Protein AF-A0A349L519-F1 (afdb_monomer)

pLDDT: mean 91.47, std 10.0, range [51.31, 98.38]

Structure (mmCIF, N/CA/C/O backbone):
data_AF-A0A349L519-F1
#
_entry.id   AF-A0A349L519-F1
#
loop_
_atom_site.group_PDB
_atom_site.id
_atom_site.type_symbol
_atom_site.label_atom_id
_atom_site.label_alt_id
_atom_site.label_comp_id
_atom_site.label_asym_id
_atom_site.label_entity_id
_atom_site.label_seq_id
_atom_site.pdbx_PDB_ins_code
_atom_site.Cartn_x
_atom_site.Cartn_y
_atom_site.Cartn_z
_atom_site.occupancy
_atom_site.B_iso_or_equiv
_atom_site.auth_seq_id
_atom_site.auth_comp_id
_atom_site.auth_asym_id
_atom_site.auth_atom_id
_atom_site.pdbx_PDB_model_num
ATOM 1 N N . MET A 1 1 ? -9.837 8.409 23.034 1.00 79.19 1 MET A N 1
ATOM 2 C CA . MET A 1 1 ? -9.174 7.429 22.152 1.00 79.19 1 MET A CA 1
ATOM 3 C C . MET A 1 1 ? -7.817 7.116 22.757 1.00 79.19 1 MET A C 1
ATOM 5 O O . MET A 1 1 ? -7.051 8.052 22.950 1.00 79.19 1 MET A O 1
ATOM 9 N N . SER A 1 2 ? -7.535 5.865 23.116 1.00 93.06 2 SER A N 1
ATOM 10 C CA . SER A 1 2 ? -6.191 5.480 23.573 1.00 93.06 2 SER A CA 1
ATOM 11 C C . SER A 1 2 ? -5.302 5.221 22.360 1.00 93.06 2 SER A C 1
ATOM 13 O O . SER A 1 2 ? -5.766 4.621 21.391 1.00 93.06 2 SER A O 1
ATOM 15 N N . VAL A 1 3 ? -4.051 5.679 22.408 1.00 96.00 3 VAL A N 1
ATOM 16 C CA . VAL A 1 3 ? -3.074 5.522 21.320 1.00 96.00 3 VAL A CA 1
ATOM 17 C C . VAL A 1 3 ? -1.971 4.565 21.760 1.00 96.00 3 VAL A C 1
ATOM 19 O O . VAL A 1 3 ? -1.472 4.668 22.879 1.00 96.00 3 VAL A O 1
ATOM 22 N N . VAL A 1 4 ? -1.593 3.642 20.878 1.00 96.75 4 VAL A N 1
ATOM 23 C CA . VAL A 1 4 ? -0.503 2.682 21.073 1.00 96.75 4 VAL A CA 1
ATOM 24 C C . VAL A 1 4 ? 0.650 3.036 20.142 1.00 96.75 4 VAL A C 1
ATOM 26 O O . VAL A 1 4 ? 0.439 3.290 18.958 1.00 96.75 4 VAL A O 1
ATOM 29 N N . ILE A 1 5 ? 1.873 3.024 20.672 1.00 97.06 5 ILE A N 1
ATOM 30 C CA . ILE A 1 5 ? 3.099 3.158 19.882 1.00 97.06 5 ILE A CA 1
ATOM 31 C C . ILE A 1 5 ? 3.694 1.764 19.694 1.00 97.06 5 ILE A C 1
ATOM 33 O O . ILE A 1 5 ? 3.997 1.084 20.674 1.00 97.06 5 ILE A O 1
ATOM 37 N N . ILE A 1 6 ? 3.873 1.348 18.441 1.00 96.31 6 ILE A N 1
ATOM 38 C CA . ILE A 1 6 ? 4.515 0.081 18.082 1.00 96.31 6 ILE A CA 1
ATOM 39 C C . ILE A 1 6 ? 5.843 0.382 17.405 1.00 96.31 6 ILE A C 1
ATOM 41 O O . ILE A 1 6 ? 5.880 1.011 16.345 1.00 96.31 6 ILE A O 1
ATOM 45 N N . THR A 1 7 ? 6.929 -0.113 17.994 1.00 94.69 7 THR A N 1
ATOM 46 C CA . THR A 1 7 ? 8.256 -0.039 17.393 1.00 94.69 7 THR A CA 1
ATOM 47 C C . THR A 1 7 ? 8.510 -1.263 16.514 1.00 94.69 7 THR A C 1
ATOM 49 O O . THR A 1 7 ? 8.430 -2.399 16.974 1.00 94.69 7 THR A O 1
ATOM 52 N N . GLY A 1 8 ? 8.768 -1.051 15.220 1.00 92.81 8 GLY A N 1
ATOM 53 C CA . GLY A 1 8 ? 8.978 -2.147 14.262 1.00 92.81 8 GLY A CA 1
ATOM 54 C C . GLY A 1 8 ? 7.684 -2.813 13.777 1.00 92.81 8 GLY A C 1
ATOM 55 O O . GLY A 1 8 ? 7.589 -4.037 13.718 1.00 92.81 8 GLY A O 1
ATOM 56 N N . GLY A 1 9 ? 6.673 -2.023 13.416 1.00 94.31 9 GLY A N 1
ATOM 57 C CA . GLY A 1 9 ? 5.353 -2.537 13.035 1.00 94.31 9 GLY A CA 1
ATOM 58 C C . GLY A 1 9 ? 5.231 -3.100 11.617 1.00 94.31 9 GLY A C 1
ATOM 59 O O . GLY A 1 9 ? 4.170 -3.605 11.276 1.00 94.31 9 GLY A O 1
ATOM 60 N N . GLY A 1 10 ? 6.282 -3.052 10.793 1.00 93.56 10 GLY A N 1
ATOM 61 C CA . GLY A 1 10 ? 6.202 -3.478 9.389 1.00 93.56 10 GLY A CA 1
ATOM 62 C C . GLY A 1 10 ? 6.023 -4.984 9.164 1.00 93.56 10 GLY A C 1
ATOM 63 O O . GLY A 1 10 ? 5.615 -5.387 8.082 1.00 93.56 10 GLY A O 1
ATOM 64 N N . ARG A 1 11 ? 6.311 -5.845 10.152 1.00 93.31 11 ARG A N 1
ATOM 65 C CA . ARG A 1 11 ? 6.152 -7.308 10.018 1.00 93.31 11 ARG A CA 1
ATOM 66 C C . ARG A 1 11 ? 6.062 -8.032 11.359 1.00 93.31 11 ARG A C 1
ATOM 68 O O . ARG A 1 11 ? 6.245 -7.441 12.422 1.00 93.31 11 ARG A O 1
ATOM 75 N N . GLY A 1 12 ? 5.792 -9.337 11.298 1.00 94.69 12 GLY A N 1
ATOM 76 C CA . GLY A 1 12 ? 5.848 -10.244 12.445 1.00 94.69 12 GLY A CA 1
ATOM 77 C C . GLY A 1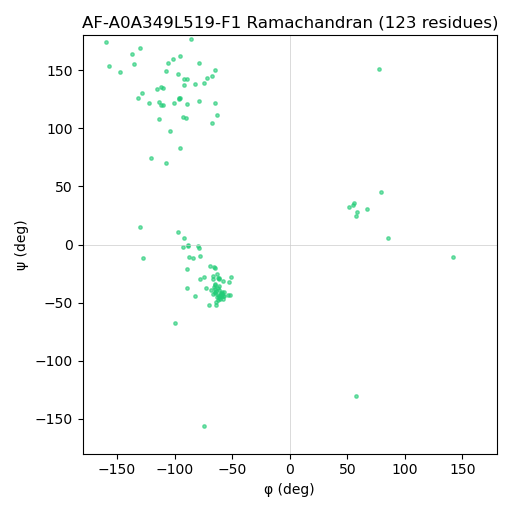 12 ? 4.931 -9.819 13.594 1.00 94.69 12 GLY A C 1
ATOM 78 O O . GLY A 1 12 ? 3.747 -9.537 13.391 1.00 94.69 12 GLY A O 1
ATOM 79 N N . ILE A 1 13 ? 5.488 -9.774 14.807 1.00 95.88 13 ILE A N 1
ATOM 80 C CA . ILE A 1 13 ? 4.745 -9.440 16.031 1.00 95.88 13 ILE A CA 1
ATOM 81 C C . ILE A 1 13 ? 4.231 -7.999 15.984 1.00 95.88 13 ILE A C 1
ATOM 83 O O . ILE A 1 13 ? 3.082 -7.764 16.347 1.00 95.88 13 ILE A O 1
ATOM 87 N N . GLY A 1 14 ? 5.035 -7.046 15.500 1.00 95.88 14 GLY A N 1
ATOM 88 C CA . GLY A 1 14 ? 4.633 -5.641 15.397 1.00 95.88 14 GLY A CA 1
ATOM 89 C C . GLY A 1 14 ? 3.419 -5.456 14.484 1.00 95.88 14 GLY A C 1
ATOM 90 O O . GLY A 1 14 ? 2.430 -4.848 14.891 1.00 95.88 14 GLY A O 1
ATOM 91 N N . ALA A 1 15 ? 3.444 -6.079 13.303 1.00 96.31 15 ALA A N 1
ATOM 92 C CA . ALA A 1 15 ? 2.312 -6.068 12.375 1.00 96.31 15 ALA A CA 1
ATOM 93 C C . ALA A 1 15 ? 1.065 -6.745 12.962 1.00 96.31 15 ALA A C 1
ATOM 95 O O . ALA A 1 15 ? -0.037 -6.202 12.901 1.00 96.31 15 ALA A O 1
ATOM 96 N N . SER A 1 16 ? 1.235 -7.912 13.588 1.00 97.06 16 SER A N 1
ATOM 97 C CA . SER A 1 16 ? 0.126 -8.632 14.233 1.00 97.06 16 SER A CA 1
ATOM 98 C C . SER A 1 16 ? -0.499 -7.811 15.366 1.00 97.06 16 SER A C 1
ATOM 100 O O . SER A 1 16 ? -1.719 -7.766 15.510 1.00 97.06 16 SER A O 1
ATOM 102 N N . THR A 1 17 ? 0.338 -7.109 16.132 1.00 97.12 17 THR A N 1
ATOM 103 C CA . THR A 1 17 ? -0.090 -6.232 17.226 1.00 97.12 17 THR A CA 1
ATOM 104 C C . THR A 1 17 ? -0.857 -5.029 16.686 1.00 97.12 17 THR A C 1
ATOM 106 O O . THR A 1 17 ? -1.918 -4.711 17.215 1.00 97.12 17 THR A O 1
ATOM 109 N N . ALA A 1 18 ? -0.396 -4.413 15.592 1.00 97.25 18 ALA A N 1
ATOM 110 C CA . ALA A 1 18 ? -1.114 -3.330 14.920 1.00 97.25 18 ALA A CA 1
ATOM 111 C C . ALA A 1 18 ? -2.525 -3.767 14.490 1.00 97.25 18 ALA A C 1
ATOM 113 O O . ALA A 1 18 ? -3.501 -3.063 14.749 1.00 97.25 18 ALA A O 1
ATOM 114 N N . MET A 1 19 ? -2.665 -4.964 13.912 1.00 97.25 19 MET A N 1
ATOM 115 C CA . MET A 1 19 ? -3.974 -5.485 13.500 1.00 97.25 19 MET A CA 1
ATOM 116 C C . MET A 1 19 ? -4.910 -5.759 14.681 1.00 97.25 19 MET A C 1
ATOM 118 O O . MET A 1 19 ? -6.115 -5.512 14.585 1.00 97.25 19 MET A O 1
ATOM 122 N N . GLU A 1 20 ? -4.369 -6.230 15.803 1.00 96.75 20 GLU A N 1
ATOM 123 C CA . GLU A 1 20 ? -5.139 -6.413 17.032 1.00 96.75 20 GLU A CA 1
ATOM 124 C C . GLU A 1 20 ? -5.558 -5.067 17.646 1.00 96.75 20 GLU A C 1
ATOM 126 O O . GLU A 1 20 ? -6.698 -4.930 18.091 1.00 96.75 20 GLU A O 1
ATOM 131 N N . CYS A 1 21 ? -4.693 -4.047 17.612 1.00 96.25 21 CYS A N 1
ATOM 132 C CA . CYS A 1 21 ? -5.046 -2.677 17.997 1.00 96.25 21 CYS A CA 1
ATOM 133 C C . CYS A 1 21 ? -6.209 -2.138 17.155 1.00 96.25 21 CYS A C 1
ATOM 135 O O . CYS A 1 21 ? -7.165 -1.608 17.722 1.00 96.25 21 CYS A O 1
ATOM 137 N N . ALA A 1 22 ? -6.179 -2.360 15.836 1.00 95.38 22 ALA A N 1
ATOM 138 C CA . ALA A 1 22 ? -7.265 -1.981 14.930 1.00 95.38 22 ALA A CA 1
ATOM 139 C C . ALA A 1 22 ? -8.595 -2.629 15.344 1.00 95.38 22 ALA A C 1
ATOM 141 O O . ALA A 1 22 ? -9.622 -1.964 15.445 1.00 95.38 22 ALA A O 1
ATOM 142 N N . ARG A 1 23 ? -8.574 -3.938 15.636 1.00 93.56 23 ARG A N 1
ATOM 143 C CA . ARG A 1 23 ? -9.759 -4.697 16.070 1.00 93.56 23 ARG A CA 1
ATOM 144 C C . ARG A 1 23 ? -10.340 -4.175 17.386 1.00 93.56 23 ARG A C 1
ATOM 146 O O . ARG A 1 23 ? -11.537 -4.304 17.617 1.00 93.56 23 ARG A O 1
ATOM 153 N N . ARG A 1 24 ? -9.495 -3.609 18.248 1.00 94.94 24 ARG A N 1
ATOM 154 C CA . ARG A 1 24 ? -9.882 -3.022 19.538 1.00 94.94 24 ARG A CA 1
ATOM 155 C C . ARG A 1 24 ? -10.272 -1.543 19.450 1.00 94.94 24 ARG A C 1
ATOM 157 O O . ARG A 1 24 ? -10.613 -0.974 20.482 1.00 94.94 24 ARG A O 1
ATOM 164 N N . GLY A 1 25 ? -10.205 -0.921 18.270 1.00 93.94 25 GLY A N 1
ATOM 165 C CA . GLY A 1 25 ? -10.491 0.507 18.100 1.00 93.94 25 GLY A CA 1
ATOM 166 C C . GLY A 1 25 ? -9.468 1.419 18.788 1.00 93.94 25 GLY A C 1
ATOM 167 O O . GLY A 1 25 ? -9.823 2.486 19.286 1.00 93.94 25 GLY A O 1
ATOM 168 N N . LEU A 1 26 ? -8.210 0.979 18.885 1.00 96.06 26 LEU A N 1
ATOM 169 C CA . LEU A 1 26 ? -7.119 1.771 19.452 1.00 96.06 26 LEU A CA 1
ATOM 170 C C . LEU A 1 26 ? -6.417 2.553 18.350 1.00 96.06 26 LEU A C 1
ATOM 172 O O . LEU A 1 26 ? -6.113 1.969 17.317 1.00 96.06 26 LEU A O 1
ATOM 176 N N . GLY A 1 27 ? -6.089 3.819 18.616 1.00 95.69 27 GLY A N 1
ATOM 177 C CA . GLY A 1 27 ? -5.243 4.618 17.733 1.00 95.69 27 GLY A CA 1
ATOM 178 C C . GLY A 1 27 ? -3.824 4.051 17.658 1.00 95.69 27 GLY A C 1
ATOM 179 O O . GLY A 1 27 ? -3.328 3.485 18.637 1.00 95.69 27 GLY A O 1
ATOM 180 N N . LEU A 1 28 ? -3.149 4.235 16.524 1.00 96.56 28 LEU A N 1
ATOM 181 C CA . LEU A 1 28 ? -1.843 3.635 16.258 1.00 96.56 28 LEU A CA 1
ATOM 182 C C . LEU A 1 28 ? -0.809 4.671 15.806 1.00 96.56 28 LEU A C 1
ATOM 184 O O . LEU A 1 28 ? -1.031 5.417 14.858 1.00 96.56 28 LEU A O 1
ATOM 188 N N . ILE A 1 29 ? 0.362 4.640 16.440 1.00 96.50 29 ILE A N 1
ATOM 189 C CA . ILE A 1 29 ? 1.614 5.163 15.890 1.00 96.50 29 ILE A CA 1
ATOM 190 C C . ILE A 1 29 ? 2.493 3.955 15.585 1.00 96.50 29 ILE A C 1
ATOM 192 O O . ILE A 1 29 ? 2.828 3.176 16.478 1.00 96.50 29 ILE A O 1
ATOM 196 N N . LEU A 1 30 ? 2.869 3.800 14.320 1.00 95.81 30 LEU A N 1
ATOM 197 C CA . LEU A 1 30 ? 3.673 2.682 13.849 1.00 95.81 30 LEU A CA 1
ATOM 198 C C . LEU A 1 30 ? 5.033 3.199 13.390 1.00 95.81 30 LEU A C 1
ATOM 200 O O . LEU A 1 30 ? 5.103 4.057 12.515 1.00 95.81 30 LEU A O 1
ATOM 204 N N . THR A 1 31 ? 6.113 2.677 13.970 1.00 95.62 31 THR A N 1
ATOM 205 C CA . THR A 1 31 ? 7.473 2.980 13.514 1.00 95.62 31 THR A CA 1
ATOM 206 C C . THR A 1 31 ? 8.075 1.799 12.765 1.00 95.62 31 THR A C 1
ATOM 208 O O . THR A 1 31 ? 7.692 0.639 12.952 1.00 95.62 31 THR A O 1
ATOM 211 N N . TYR A 1 32 ? 9.045 2.095 11.913 1.00 94.50 32 TYR A N 1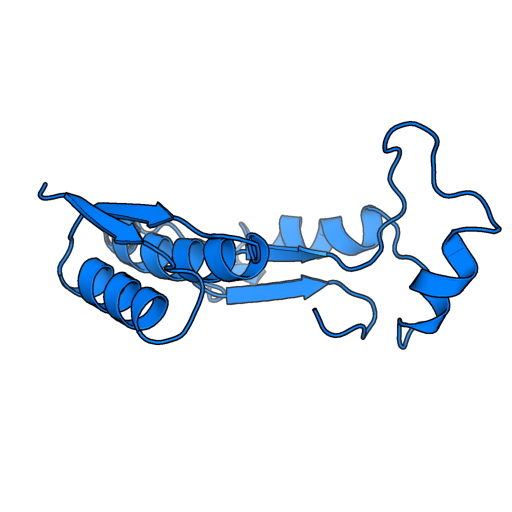
ATOM 212 C CA . TYR A 1 32 ? 9.793 1.131 11.120 1.00 94.50 32 TYR A CA 1
ATOM 213 C C . TYR A 1 32 ? 11.278 1.504 11.145 1.00 94.50 32 TYR A C 1
ATOM 215 O O . TYR A 1 32 ? 11.635 2.610 11.544 1.00 94.50 32 TYR A O 1
ATOM 223 N N . ASN A 1 33 ? 12.137 0.561 10.755 1.00 91.31 33 ASN A N 1
ATOM 224 C CA . ASN A 1 33 ? 13.575 0.803 10.649 1.00 91.31 33 ASN A CA 1
ATOM 225 C C . ASN A 1 33 ? 13.973 1.068 9.190 1.00 91.31 33 ASN A C 1
ATOM 227 O O . ASN A 1 33 ? 14.308 2.189 8.833 1.00 91.31 33 ASN A O 1
ATOM 231 N N . SER A 1 34 ? 13.868 0.045 8.334 1.00 88.69 34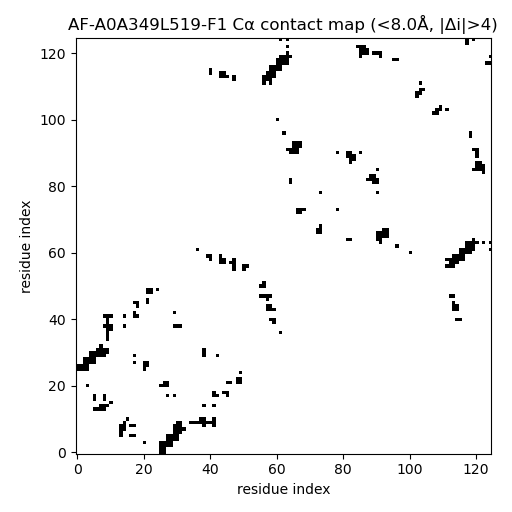 SER A N 1
ATOM 232 C CA . SER A 1 34 ? 14.316 0.111 6.933 1.00 88.69 34 SER A CA 1
ATOM 233 C C . SER A 1 34 ? 13.261 -0.301 5.900 1.00 88.69 34 SER A C 1
ATOM 235 O O . SER A 1 34 ? 13.465 -0.083 4.716 1.00 88.69 34 SER A O 1
ATOM 237 N N . GLU A 1 35 ? 12.142 -0.899 6.320 1.00 88.44 35 GLU A N 1
ATOM 238 C CA . GLU A 1 35 ? 11.100 -1.435 5.428 1.00 88.44 35 GLU A CA 1
ATOM 239 C C . GLU A 1 35 ? 9.845 -0.542 5.472 1.00 88.44 35 GLU A C 1
ATOM 241 O O . GLU A 1 35 ? 8.825 -0.928 6.048 1.00 88.44 35 GLU A O 1
ATOM 246 N N . LEU A 1 36 ? 9.937 0.676 4.918 1.00 91.12 36 LEU A N 1
ATOM 247 C CA . LEU A 1 36 ? 8.815 1.629 4.871 1.00 91.12 36 LEU A CA 1
ATOM 248 C C . LEU A 1 36 ? 7.605 1.040 4.135 1.00 91.12 36 LEU A C 1
ATOM 250 O O . LEU A 1 36 ? 6.485 1.165 4.619 1.00 91.12 36 LEU A O 1
ATOM 254 N N . ASP A 1 37 ? 7.823 0.354 3.013 1.00 91.75 37 ASP A N 1
ATOM 255 C CA . ASP A 1 37 ? 6.722 -0.164 2.194 1.00 91.75 37 ASP A CA 1
ATOM 256 C C . ASP A 1 37 ? 5.881 -1.183 2.966 1.00 91.75 37 ASP A C 1
ATOM 258 O O . ASP A 1 37 ? 4.671 -1.013 3.102 1.00 91.75 37 ASP A O 1
ATOM 262 N N . LYS A 1 38 ? 6.524 -2.147 3.636 1.00 93.50 38 LYS A N 1
ATOM 263 C CA . LYS A 1 38 ? 5.820 -3.105 4.505 1.00 93.50 38 LYS A CA 1
ATOM 264 C C . LYS A 1 38 ? 5.105 -2.427 5.673 1.00 93.50 38 LYS A C 1
ATOM 266 O O . LYS A 1 38 ? 4.026 -2.853 6.079 1.00 93.50 38 LYS A O 1
ATOM 271 N N . ALA A 1 39 ? 5.689 -1.367 6.229 1.00 95.50 39 ALA A N 1
ATOM 272 C CA . ALA A 1 39 ? 5.037 -0.575 7.268 1.00 95.50 39 ALA A CA 1
ATOM 273 C C . ALA A 1 39 ? 3.780 0.137 6.746 1.00 95.50 39 ALA A C 1
ATOM 275 O O . ALA A 1 39 ? 2.752 0.121 7.426 1.00 95.50 39 ALA A O 1
ATOM 276 N N . ASN A 1 40 ? 3.830 0.688 5.531 1.00 95.12 40 ASN A N 1
ATOM 277 C CA . ASN A 1 40 ? 2.684 1.301 4.866 1.00 95.12 40 ASN A CA 1
ATOM 278 C C . ASN A 1 40 ? 1.584 0.278 4.562 1.00 95.12 40 ASN A C 1
ATOM 280 O O . ASN A 1 40 ? 0.410 0.584 4.759 1.00 95.12 40 ASN A O 1
ATOM 284 N N . GLU A 1 41 ? 1.932 -0.947 4.161 1.00 96.44 41 GLU A N 1
ATOM 285 C CA . GLU A 1 41 ? 0.951 -2.020 3.963 1.00 96.44 41 GLU A CA 1
ATOM 286 C C . GLU A 1 41 ? 0.202 -2.364 5.256 1.00 96.44 41 GLU A C 1
ATOM 288 O O . GLU A 1 41 ? -1.028 -2.478 5.274 1.00 96.44 41 GLU A O 1
ATOM 293 N N . VAL A 1 42 ? 0.933 -2.515 6.366 1.00 97.31 42 VAL A N 1
ATOM 294 C CA . VAL A 1 42 ? 0.331 -2.767 7.682 1.00 97.31 42 VAL A CA 1
ATOM 295 C C . VAL A 1 42 ? -0.553 -1.594 8.095 1.00 97.31 42 VAL A C 1
ATOM 297 O O . VAL A 1 42 ? -1.675 -1.808 8.559 1.00 97.31 42 VAL A O 1
ATOM 300 N N . LEU A 1 43 ? -0.080 -0.363 7.893 1.00 97.12 43 LEU A N 1
ATOM 301 C CA . LEU A 1 43 ? -0.842 0.840 8.201 1.00 97.12 43 LEU A CA 1
ATOM 302 C C . LEU A 1 43 ? -2.135 0.911 7.379 1.00 97.12 43 LEU A C 1
ATOM 304 O O . LEU A 1 43 ? -3.192 1.156 7.955 1.00 97.12 43 LEU A O 1
ATOM 308 N N . A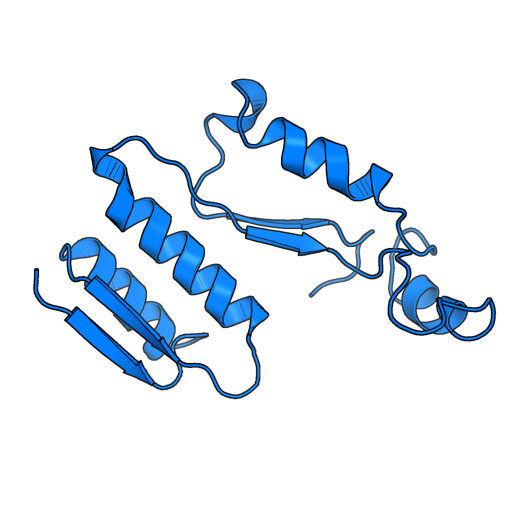LA A 1 44 ? -2.093 0.620 6.077 1.00 97.75 44 ALA A N 1
ATOM 309 C CA . ALA A 1 44 ? -3.276 0.597 5.218 1.00 97.75 44 ALA A CA 1
ATOM 310 C C . ALA A 1 44 ? -4.319 -0.419 5.714 1.00 97.75 44 ALA A C 1
ATOM 312 O O . ALA A 1 44 ? -5.503 -0.096 5.825 1.00 97.75 44 ALA A O 1
ATOM 313 N N . ARG A 1 45 ? -3.883 -1.627 6.099 1.00 97.75 45 ARG A N 1
ATOM 314 C CA . ARG A 1 45 ? -4.763 -2.662 6.674 1.00 97.75 45 ARG A CA 1
ATOM 315 C C . ARG A 1 45 ? -5.367 -2.245 8.012 1.00 97.75 45 ARG A C 1
ATOM 317 O O . ARG A 1 45 ? -6.539 -2.527 8.270 1.00 97.75 45 ARG A O 1
ATOM 324 N N . TYR A 1 46 ? -4.579 -1.5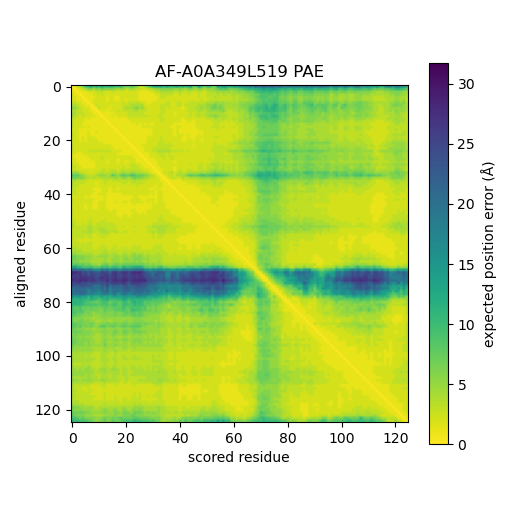93 8.861 1.00 98.00 46 TYR A N 1
ATOM 325 C CA . TYR A 1 46 ? -5.050 -1.039 10.124 1.00 98.00 46 TYR A CA 1
ATOM 326 C C . TYR A 1 46 ? -6.092 0.073 9.879 1.00 98.00 46 TYR A C 1
ATOM 328 O O . TYR A 1 46 ? -7.199 -0.007 10.411 1.00 98.00 46 TYR A O 1
ATOM 336 N N . MET A 1 47 ? -5.803 1.045 9.007 1.00 97.94 47 MET A N 1
ATOM 337 C CA . MET A 1 47 ? -6.692 2.179 8.716 1.00 97.94 47 MET A CA 1
ATOM 338 C C . MET A 1 47 ? -8.001 1.740 8.052 1.00 97.94 47 MET A C 1
ATOM 340 O O . MET A 1 47 ? -9.058 2.289 8.353 1.00 97.94 47 MET A O 1
ATOM 344 N N . ALA A 1 48 ? -7.963 0.711 7.201 1.00 98.06 48 ALA A N 1
ATOM 345 C CA . ALA A 1 48 ? -9.167 0.118 6.621 1.00 98.06 48 ALA A CA 1
ATOM 346 C C . ALA A 1 48 ? -10.143 -0.401 7.694 1.00 98.06 48 ALA A C 1
ATOM 348 O O . ALA A 1 48 ? -11.356 -0.381 7.487 1.00 98.06 48 ALA A O 1
ATOM 349 N N . LYS A 1 49 ? -9.628 -0.862 8.843 1.00 96.88 49 LYS A N 1
ATOM 350 C CA . LYS A 1 49 ? -10.447 -1.244 10.002 1.00 96.88 49 LYS A CA 1
ATOM 351 C C . LYS A 1 49 ? -10.842 -0.031 10.838 1.00 96.88 49 LYS A C 1
ATOM 353 O O . LYS A 1 49 ? -12.007 0.071 11.203 1.00 96.88 49 LYS A O 1
ATOM 358 N N . GLU A 1 50 ? -9.910 0.886 11.104 1.00 95.75 50 GLU A N 1
ATOM 359 C CA . GLU A 1 50 ? -10.182 2.104 11.885 1.00 95.75 50 GLU A CA 1
ATOM 360 C C . GLU A 1 50 ? -11.311 2.938 11.265 1.00 95.75 50 GLU A C 1
ATOM 362 O O . GLU A 1 50 ? -12.183 3.446 11.968 1.00 95.75 50 GLU A O 1
ATOM 367 N N . PHE A 1 51 ? -11.335 3.056 9.939 1.00 96.00 51 PHE A N 1
ATOM 368 C CA . PHE A 1 51 ? -12.315 3.880 9.238 1.00 96.00 51 PHE A CA 1
ATOM 369 C C . PHE A 1 51 ? -13.525 3.104 8.707 1.00 96.00 51 PHE A C 1
ATOM 371 O O . PHE A 1 51 ? -14.335 3.671 7.967 1.00 96.00 51 PHE A O 1
ATOM 378 N N . ALA A 1 52 ? -13.697 1.839 9.106 1.00 95.06 52 ALA A N 1
ATOM 379 C CA . ALA A 1 52 ? -14.795 0.995 8.638 1.00 95.06 52 ALA A CA 1
ATOM 380 C C . ALA A 1 52 ? -16.176 1.601 8.951 1.00 95.06 52 ALA A C 1
ATOM 382 O O . ALA A 1 52 ? -17.046 1.628 8.081 1.00 95.06 52 ALA A O 1
ATOM 383 N N . GLU A 1 53 ? -16.364 2.180 10.143 1.00 94.75 53 GLU A N 1
ATOM 384 C CA . GLU A 1 53 ? -17.621 2.847 10.537 1.00 94.75 53 GLU A CA 1
ATOM 385 C C . GLU A 1 53 ? -17.946 4.071 9.667 1.00 94.75 53 GLU A C 1
ATOM 387 O O . GLU A 1 53 ? -19.108 4.434 9.487 1.00 94.75 53 GLU A O 1
ATOM 392 N N . ARG A 1 54 ? -16.920 4.686 9.070 1.00 96.56 54 ARG A N 1
ATOM 393 C CA . ARG A 1 54 ? -17.054 5.815 8.139 1.00 96.56 54 ARG A CA 1
ATOM 394 C C . ARG A 1 54 ? -17.229 5.365 6.691 1.00 96.56 54 ARG A C 1
ATOM 396 O O . ARG A 1 54 ? -17.351 6.213 5.814 1.00 96.56 54 ARG A O 1
ATOM 403 N N . ARG A 1 55 ? -17.241 4.051 6.437 1.00 96.00 55 ARG A N 1
ATOM 404 C CA . ARG A 1 55 ? -17.301 3.448 5.098 1.00 96.00 55 ARG A CA 1
ATOM 405 C C . ARG A 1 55 ? -16.171 3.932 4.179 1.00 96.00 55 ARG A C 1
ATOM 407 O O . ARG A 1 55 ? -16.365 4.085 2.977 1.00 96.00 55 ARG A O 1
ATOM 414 N N . ILE A 1 56 ? -14.985 4.161 4.747 1.00 97.56 56 ILE A N 1
ATOM 415 C CA . ILE A 1 56 ? -13.785 4.543 3.995 1.00 97.56 56 ILE A CA 1
ATOM 416 C C . ILE A 1 56 ? -12.964 3.284 3.720 1.00 97.56 56 ILE A C 1
ATOM 418 O O . ILE A 1 56 ? -12.620 2.541 4.639 1.00 97.56 56 ILE A O 1
ATOM 422 N N . ARG A 1 57 ? -12.638 3.059 2.446 1.00 98.19 57 ARG A N 1
ATOM 423 C CA . ARG A 1 57 ? -11.702 2.014 2.021 1.00 98.19 57 ARG A CA 1
ATOM 424 C C . ARG A 1 57 ? -10.288 2.576 2.010 1.00 98.19 57 ARG A C 1
ATOM 426 O O . ARG A 1 57 ? -10.085 3.726 1.627 1.00 98.19 57 ARG A O 1
ATOM 433 N N . VAL A 1 58 ? -9.319 1.760 2.406 1.00 98.25 58 VAL A N 1
ATOM 434 C CA . VAL A 1 58 ? -7.900 2.119 2.405 1.00 98.25 58 VAL A CA 1
ATOM 435 C C . VAL A 1 58 ? -7.123 0.987 1.753 1.00 98.25 58 VAL A C 1
ATOM 437 O O . VAL A 1 58 ? -7.253 -0.169 2.147 1.00 98.25 58 VAL A O 1
ATOM 440 N N . ASN A 1 59 ? -6.330 1.322 0.742 1.00 98.00 59 ASN A N 1
ATOM 441 C CA . ASN A 1 59 ? -5.452 0.401 0.029 1.00 98.00 59 ASN A CA 1
ATOM 442 C C . ASN A 1 59 ? -4.090 1.075 -0.156 1.00 98.00 59 ASN A C 1
ATOM 444 O O . ASN A 1 59 ? -4.013 2.305 -0.185 1.00 98.00 59 ASN A O 1
ATOM 448 N N . SER A 1 60 ? -3.041 0.276 -0.309 1.00 97.06 60 SER A N 1
ATOM 449 C CA . SER A 1 60 ? -1.729 0.723 -0.771 1.00 97.06 60 SER A CA 1
ATOM 450 C C . SER A 1 60 ? -1.494 0.237 -2.199 1.00 97.06 60 SER A C 1
ATOM 452 O O . SER A 1 60 ? -2.010 -0.803 -2.613 1.00 97.06 60 SER A O 1
ATOM 454 N N . VAL A 1 61 ? -0.729 1.011 -2.963 1.00 96.12 61 VAL A N 1
ATOM 455 C CA . VAL A 1 61 ? -0.290 0.630 -4.304 1.00 96.12 61 VAL A CA 1
ATOM 456 C C . VAL A 1 61 ? 1.230 0.671 -4.307 1.00 96.12 61 VAL A C 1
ATOM 458 O O . VAL A 1 61 ? 1.806 1.719 -4.019 1.00 96.12 61 VAL A O 1
ATOM 461 N N . SER A 1 62 ? 1.852 -0.462 -4.623 1.00 94.81 62 SER A N 1
ATOM 462 C CA . SER A 1 62 ? 3.305 -0.621 -4.687 1.00 94.81 62 SER A CA 1
ATOM 463 C C . SER A 1 62 ? 3.741 -0.644 -6.152 1.00 94.81 62 SER A C 1
ATOM 465 O O . SER A 1 62 ? 3.610 -1.676 -6.819 1.00 94.81 62 SER A O 1
ATOM 467 N N . PRO A 1 63 ? 4.201 0.488 -6.708 1.00 93.38 63 PRO A N 1
ATOM 468 C CA . PRO A 1 63 ? 4.733 0.510 -8.058 1.00 93.38 63 PRO A CA 1
ATOM 469 C C . PRO A 1 63 ? 6.093 -0.194 -8.111 1.00 93.38 63 PRO A C 1
ATOM 471 O O . PRO A 1 63 ? 6.913 -0.058 -7.205 1.00 93.38 63 PRO A O 1
ATOM 474 N N . GLY A 1 64 ? 6.347 -0.908 -9.208 1.00 90.75 64 GLY A N 1
ATOM 475 C CA . GLY A 1 64 ? 7.705 -1.323 -9.564 1.00 90.75 64 GLY A CA 1
ATOM 476 C C . GLY A 1 64 ? 8.519 -0.149 -10.113 1.00 90.75 64 GLY A C 1
ATOM 477 O O . GLY A 1 64 ? 8.213 1.018 -9.873 1.00 90.75 64 GLY A O 1
ATOM 478 N N . ALA A 1 65 ? 9.543 -0.440 -10.911 1.00 89.25 65 ALA A N 1
ATOM 479 C CA . ALA A 1 65 ? 10.288 0.612 -11.592 1.00 89.25 65 ALA A CA 1
ATOM 480 C C . ALA A 1 65 ? 9.378 1.375 -12.574 1.00 89.25 65 ALA A C 1
ATOM 482 O O . ALA A 1 65 ? 8.957 0.819 -13.592 1.00 89.25 65 ALA A O 1
ATOM 483 N N . ILE A 1 66 ? 9.088 2.642 -12.262 1.00 89.06 66 ILE A N 1
ATOM 484 C CA . ILE A 1 66 ? 8.319 3.564 -13.104 1.00 89.06 66 ILE A CA 1
ATOM 485 C C . ILE A 1 66 ? 9.213 4.724 -13.538 1.00 89.06 66 ILE A C 1
ATOM 487 O O . ILE A 1 66 ? 9.910 5.328 -12.717 1.00 89.06 66 ILE A O 1
ATOM 491 N N . ARG A 1 67 ? 9.159 5.066 -14.825 1.00 85.38 67 ARG A N 1
ATOM 492 C CA . ARG A 1 67 ? 9.824 6.233 -15.388 1.00 85.38 67 ARG A CA 1
ATOM 493 C C . ARG A 1 67 ? 9.171 7.497 -14.846 1.00 85.38 67 ARG A C 1
ATOM 495 O O . ARG A 1 67 ? 8.073 7.887 -15.217 1.00 85.38 67 ARG A O 1
ATOM 502 N N . THR A 1 68 ? 9.869 8.127 -13.919 1.00 80.12 68 THR A N 1
ATOM 503 C CA . THR A 1 68 ? 9.539 9.440 -13.369 1.00 80.12 68 THR A CA 1
ATOM 504 C C . THR A 1 68 ? 10.802 10.295 -13.426 1.00 80.12 68 THR A C 1
ATOM 506 O O . THR A 1 68 ? 11.887 9.776 -13.699 1.00 80.12 68 THR A O 1
ATOM 509 N N . GLU A 1 69 ? 10.696 11.598 -13.179 1.00 68.31 69 GLU A N 1
ATOM 510 C CA . GLU A 1 69 ? 11.860 12.481 -13.060 1.00 68.31 69 GLU A CA 1
ATOM 511 C C . GLU A 1 69 ? 12.285 12.668 -11.587 1.00 68.31 69 GLU A C 1
ATOM 513 O O . GLU A 1 69 ? 11.939 13.681 -10.978 1.00 68.31 69 GLU A O 1
ATOM 518 N N . PRO A 1 70 ? 13.061 11.764 -10.958 1.00 54.16 70 PRO A N 1
ATOM 519 C CA . PRO A 1 70 ? 13.739 12.102 -9.718 1.00 54.16 70 PRO A CA 1
ATOM 520 C C . PRO A 1 70 ? 15.149 12.610 -10.041 1.00 54.16 70 PRO A C 1
ATOM 522 O O . PRO A 1 70 ? 16.007 11.848 -10.479 1.00 54.16 70 PRO A O 1
ATOM 525 N N . GLY A 1 71 ? 15.393 13.910 -9.842 1.00 51.31 71 GLY A N 1
ATOM 526 C CA . GLY A 1 71 ? 16.740 14.483 -9.681 1.00 51.31 71 GLY A CA 1
ATOM 527 C C . GLY A 1 71 ? 17.796 14.143 -10.748 1.00 51.31 71 GLY A C 1
ATOM 528 O O . GLY A 1 71 ? 18.970 14.052 -10.399 1.00 51.31 71 GLY A O 1
ATOM 529 N N . GLY A 1 72 ? 17.410 13.943 -12.015 1.00 54.75 72 GLY A N 1
ATOM 530 C CA . GLY A 1 72 ? 18.339 13.627 -13.116 1.00 54.75 72 GLY A CA 1
ATOM 531 C C . GLY A 1 72 ? 17.830 12.617 -14.151 1.00 54.75 72 GLY A C 1
ATOM 532 O O . GLY A 1 72 ? 18.443 12.496 -15.208 1.00 54.75 72 GLY A O 1
ATOM 533 N N . GLY A 1 73 ? 16.708 11.942 -13.874 1.00 57.84 73 GLY A N 1
ATOM 534 C CA . GLY A 1 73 ? 16.054 11.007 -14.796 1.00 57.84 73 GLY A CA 1
ATOM 535 C C . GLY A 1 73 ? 16.737 9.638 -14.870 1.00 57.84 73 GLY A C 1
ATOM 536 O O . GLY A 1 73 ? 17.946 9.496 -14.680 1.00 57.84 73 GLY A O 1
ATOM 537 N N . LEU A 1 74 ? 15.950 8.602 -15.156 1.00 58.88 74 LEU A N 1
ATOM 538 C CA . LEU A 1 74 ? 16.502 7.346 -15.653 1.00 58.88 74 LEU A CA 1
ATOM 539 C C . LEU A 1 74 ? 17.130 7.637 -17.023 1.00 58.88 74 LEU A C 1
ATOM 541 O O . LEU A 1 74 ? 16.464 8.166 -17.909 1.00 58.88 74 LEU A O 1
ATOM 545 N N . ASN A 1 75 ? 18.423 7.356 -17.176 1.00 65.88 75 ASN A N 1
ATOM 546 C CA . ASN A 1 75 ? 19.052 7.320 -18.493 1.00 65.88 75 ASN A CA 1
ATOM 547 C C . ASN A 1 75 ? 19.062 5.875 -19.006 1.00 65.88 75 ASN A C 1
ATOM 549 O O . ASN A 1 75 ? 18.976 4.936 -18.212 1.00 65.88 75 ASN A O 1
ATOM 553 N N . ASP A 1 76 ? 19.250 5.690 -20.312 1.00 67.25 76 ASP A N 1
ATOM 554 C CA . ASP A 1 76 ? 19.231 4.372 -20.964 1.00 67.25 76 ASP A CA 1
ATOM 555 C C . ASP A 1 76 ? 20.143 3.327 -20.285 1.00 67.25 76 ASP A C 1
ATOM 557 O O . ASP A 1 76 ? 19.867 2.128 -20.315 1.00 67.25 76 ASP A O 1
ATOM 561 N N . LYS A 1 77 ? 21.230 3.759 -19.622 1.00 64.62 77 LYS A N 1
ATOM 562 C CA . LYS A 1 77 ? 22.141 2.864 -18.888 1.00 64.62 77 LYS A CA 1
ATOM 563 C C . LYS A 1 77 ? 21.592 2.420 -17.530 1.00 64.62 77 LYS A C 1
ATOM 565 O O . LYS A 1 77 ? 21.923 1.322 -17.089 1.00 64.62 77 LYS A O 1
ATOM 570 N N . PHE A 1 78 ? 20.772 3.237 -16.871 1.00 67.69 78 PHE A N 1
ATOM 571 C CA . PHE A 1 78 ? 20.150 2.910 -15.584 1.00 67.69 78 PHE A CA 1
ATOM 572 C C . PHE A 1 78 ? 18.868 2.081 -15.722 1.00 67.69 78 PHE A C 1
ATOM 574 O O . PHE A 1 78 ? 18.414 1.510 -14.735 1.00 67.69 78 PHE A O 1
ATOM 581 N N . GLU A 1 79 ? 18.315 1.942 -16.926 1.00 77.44 79 GLU A N 1
ATOM 582 C CA . GLU A 1 79 ? 17.066 1.200 -17.160 1.00 77.44 79 GLU A CA 1
ATOM 583 C C . GLU A 1 79 ? 17.244 -0.282 -17.446 1.00 77.44 79 GLU A C 1
ATOM 585 O O . GLU A 1 79 ? 16.310 -1.063 -17.246 1.00 77.44 79 GLU A O 1
ATOM 590 N N . ALA A 1 80 ? 18.436 -0.682 -17.888 1.00 82.31 80 ALA A N 1
ATOM 591 C CA . ALA A 1 80 ? 18.718 -2.071 -18.225 1.00 82.31 80 ALA A CA 1
ATOM 592 C C . ALA A 1 80 ? 18.504 -3.002 -17.020 1.00 82.31 80 ALA A C 1
ATOM 594 O O . ALA A 1 80 ? 17.893 -4.061 -17.155 1.00 82.31 80 ALA A O 1
ATOM 595 N N . MET A 1 81 ? 18.958 -2.590 -15.830 1.00 84.56 81 MET A N 1
ATOM 596 C CA . MET A 1 81 ? 18.835 -3.397 -14.615 1.00 84.56 81 MET A CA 1
ATOM 597 C C . MET A 1 81 ? 17.379 -3.510 -14.122 1.00 84.56 81 MET A C 1
ATOM 599 O O . MET A 1 81 ? 16.925 -4.642 -13.956 1.00 84.56 81 MET A O 1
ATOM 603 N N . PRO A 1 82 ? 16.612 -2.416 -13.935 1.00 85.12 82 PRO A N 1
ATOM 604 C CA . PRO A 1 82 ? 15.200 -2.517 -13.574 1.00 85.12 82 PRO A CA 1
ATOM 605 C C . PRO A 1 82 ? 14.370 -3.290 -14.602 1.00 85.12 82 PRO A C 1
ATOM 607 O O . PRO A 1 82 ? 13.581 -4.150 -14.223 1.00 85.12 82 PRO A O 1
ATOM 610 N N . SER A 1 83 ? 14.587 -3.061 -15.904 1.00 88.19 83 SER A N 1
ATOM 611 C CA . SER A 1 83 ? 13.851 -3.771 -16.961 1.00 88.19 83 SER A CA 1
ATOM 612 C C . SER A 1 83 ? 14.066 -5.282 -16.891 1.00 88.19 83 SER A C 1
ATOM 614 O O . SER A 1 83 ? 13.099 -6.035 -16.999 1.00 88.19 83 SER A O 1
ATOM 616 N N . ALA A 1 84 ? 15.304 -5.728 -16.645 1.00 89.81 84 ALA A N 1
ATOM 617 C CA . ALA A 1 84 ? 15.654 -7.146 -16.540 1.00 89.81 84 ALA A CA 1
ATOM 618 C C . ALA A 1 84 ? 15.007 -7.863 -15.341 1.00 89.81 84 ALA A C 1
ATOM 620 O O . ALA A 1 84 ? 14.909 -9.088 -15.342 1.00 89.81 84 ALA A O 1
ATOM 621 N N . GLN A 1 85 ? 14.570 -7.123 -14.319 1.00 90.69 85 GLN A N 1
ATOM 622 C CA . GLN A 1 85 ? 13.881 -7.682 -13.154 1.00 90.69 85 GLN A CA 1
ATOM 623 C C . GLN A 1 85 ? 12.361 -7.792 -13.342 1.00 90.69 85 GLN A C 1
ATOM 625 O O . GLN A 1 85 ? 11.692 -8.426 -12.524 1.00 90.69 85 GLN A O 1
ATOM 630 N N . THR A 1 86 ? 11.811 -7.183 -14.396 1.00 92.25 86 THR A N 1
ATOM 631 C CA . THR A 1 86 ? 10.384 -7.263 -14.733 1.00 92.25 86 THR A CA 1
ATOM 632 C C . THR A 1 86 ? 10.119 -8.419 -15.694 1.00 92.25 86 THR A C 1
ATOM 634 O O . THR A 1 86 ? 10.873 -8.642 -16.641 1.00 92.25 86 THR A O 1
ATOM 637 N N . ALA A 1 87 ? 8.995 -9.118 -15.526 1.00 94.25 87 ALA A N 1
ATOM 638 C CA . ALA A 1 87 ? 8.553 -10.135 -16.483 1.00 94.25 87 ALA A CA 1
ATOM 639 C C . ALA A 1 87 ? 8.170 -9.523 -17.844 1.00 94.25 87 ALA A C 1
ATOM 641 O O . ALA A 1 87 ? 8.288 -10.172 -18.880 1.00 94.25 87 ALA A O 1
ATOM 642 N N . LEU A 1 88 ? 7.742 -8.255 -17.853 1.00 94.50 88 LEU A N 1
ATOM 643 C CA . LEU A 1 88 ? 7.418 -7.509 -19.072 1.00 94.5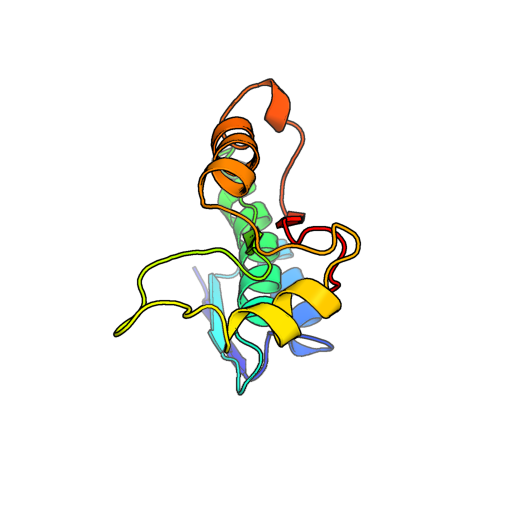0 88 LEU A CA 1
ATOM 644 C C . LEU A 1 88 ? 8.651 -6.947 -19.803 1.00 94.50 88 LEU A C 1
ATOM 646 O O . LEU A 1 88 ? 8.487 -6.334 -20.856 1.00 94.50 88 LEU A O 1
ATOM 650 N N . SER A 1 89 ? 9.862 -7.163 -19.272 1.00 91.94 89 SER A N 1
ATOM 651 C CA . SER A 1 89 ? 11.141 -6.744 -19.869 1.00 91.94 89 SER A CA 1
ATOM 652 C C . SER A 1 89 ? 11.224 -5.246 -20.197 1.00 91.94 89 SER A C 1
ATOM 654 O O . SER A 1 89 ? 11.845 -4.853 -21.184 1.00 91.94 89 SER A O 1
ATOM 656 N N . ARG A 1 90 ? 10.581 -4.399 -19.386 1.00 90.00 90 ARG A N 1
ATOM 657 C CA . ARG A 1 90 ? 10.579 -2.940 -19.554 1.00 90.00 90 ARG A CA 1
ATOM 658 C C . ARG A 1 90 ? 10.270 -2.225 -18.244 1.00 90.00 90 ARG A C 1
ATOM 660 O O . ARG A 1 90 ? 9.537 -2.745 -17.406 1.00 90.00 90 ARG A O 1
ATOM 667 N N . VAL A 1 91 ? 10.746 -0.991 -18.122 1.00 90.62 91 VAL A N 1
ATOM 668 C CA . VAL A 1 91 ? 10.278 -0.047 -17.097 1.00 90.62 91 VAL A CA 1
ATOM 669 C C . VAL A 1 91 ? 8.823 0.355 -17.396 1.00 90.62 91 VAL A C 1
ATOM 671 O O . VAL A 1 91 ? 8.395 0.403 -18.556 1.00 90.62 91 VAL A O 1
ATOM 674 N N . GLY A 1 92 ? 8.025 0.574 -16.351 1.00 90.88 92 GLY A N 1
ATOM 675 C CA . GLY A 1 92 ? 6.669 1.101 -16.491 1.00 90.88 92 GLY A CA 1
ATOM 676 C C . GLY A 1 92 ? 6.661 2.614 -16.715 1.00 90.88 92 GLY A C 1
ATOM 677 O O . GLY A 1 92 ? 7.581 3.311 -16.309 1.00 90.88 92 GLY A O 1
ATOM 678 N N . GLU A 1 93 ? 5.597 3.127 -17.319 1.00 91.00 93 GLU A N 1
ATOM 679 C CA . GLU A 1 93 ? 5.319 4.568 -17.394 1.00 91.00 93 GLU A CA 1
ATOM 680 C C . GLU A 1 93 ? 4.244 4.926 -16.349 1.00 91.00 93 GLU A C 1
ATOM 682 O O . GLU A 1 93 ? 3.514 4.023 -15.914 1.00 91.00 93 GLU A O 1
ATOM 687 N N . PRO A 1 94 ? 4.098 6.193 -15.921 1.00 91.81 94 PRO A N 1
ATOM 688 C CA . PRO A 1 94 ? 3.053 6.601 -14.975 1.00 91.81 94 PRO A CA 1
ATOM 689 C C . PRO A 1 94 ? 1.638 6.176 -15.407 1.00 91.81 94 PRO A C 1
ATOM 691 O O . PRO A 1 94 ? 0.806 5.803 -14.577 1.00 91.81 94 PRO A O 1
ATOM 694 N N . GLU A 1 95 ? 1.382 6.133 -16.713 1.00 93.69 95 GLU A N 1
ATOM 695 C CA . GLU A 1 95 ? 0.131 5.685 -17.328 1.00 93.69 95 GLU A CA 1
ATOM 696 C C . GLU A 1 95 ? -0.150 4.195 -17.096 1.00 93.69 95 GLU A C 1
ATOM 698 O O . GLU A 1 95 ? -1.297 3.768 -17.198 1.00 93.69 95 GLU A O 1
ATOM 703 N N . ALA A 1 96 ? 0.858 3.387 -16.754 1.00 92.50 96 ALA A N 1
ATOM 704 C CA . ALA A 1 96 ? 0.647 1.998 -16.350 1.00 92.50 96 ALA A CA 1
ATOM 705 C C . ALA A 1 96 ? 0.062 1.891 -14.929 1.00 92.50 96 ALA A C 1
ATOM 707 O O . ALA A 1 96 ? -0.643 0.930 -14.626 1.00 92.50 96 ALA A O 1
ATOM 708 N N . LEU A 1 97 ? 0.335 2.875 -14.065 1.00 93.38 97 LEU A N 1
ATOM 709 C CA . LEU A 1 97 ? -0.137 2.925 -12.679 1.00 93.38 97 LEU A CA 1
ATOM 710 C C . LEU A 1 97 ? -1.498 3.622 -12.554 1.00 93.38 97 LEU A C 1
ATOM 712 O O . LEU A 1 97 ? -2.346 3.212 -11.756 1.00 93.38 97 LEU A O 1
ATOM 716 N N . ALA A 1 98 ? -1.705 4.677 -13.346 1.00 95.50 98 ALA A N 1
ATOM 717 C CA . ALA A 1 98 ? -2.870 5.549 -13.249 1.00 95.50 98 ALA A CA 1
ATOM 718 C C . ALA A 1 98 ? -4.223 4.809 -13.311 1.00 95.50 98 ALA A C 1
ATOM 720 O O . ALA A 1 98 ? -5.065 5.103 -12.462 1.00 95.50 98 ALA A O 1
ATOM 721 N N . PRO A 1 99 ? -4.457 3.821 -14.203 1.00 96.94 99 PRO A N 1
ATOM 722 C CA . PRO A 1 99 ? -5.730 3.104 -14.257 1.00 96.94 99 PRO A CA 1
ATOM 723 C C . PRO A 1 99 ? -6.041 2.340 -12.970 1.00 96.94 99 PRO A C 1
ATOM 725 O O . PRO A 1 99 ? -7.189 2.326 -12.534 1.00 96.94 99 PRO A O 1
ATOM 728 N N . VAL A 1 100 ? -5.029 1.746 -12.326 1.00 97.31 100 VAL A N 1
ATOM 729 C CA . VAL A 1 100 ? -5.209 1.030 -11.054 1.00 97.31 100 VAL A CA 1
ATOM 730 C C . VAL A 1 100 ? -5.660 2.007 -9.975 1.00 97.31 100 VAL A C 1
ATOM 732 O O . VAL A 1 100 ? -6.698 1.797 -9.351 1.00 97.31 100 VAL A O 1
ATOM 735 N N . ILE A 1 101 ? -4.936 3.118 -9.807 1.00 97.06 101 ILE A N 1
ATOM 736 C CA . ILE A 1 101 ? -5.277 4.152 -8.819 1.00 97.06 101 ILE A CA 1
ATOM 737 C C . ILE A 1 101 ? -6.659 4.748 -9.107 1.00 97.06 101 ILE A C 1
ATOM 739 O O . ILE A 1 101 ? -7.457 4.901 -8.187 1.00 97.06 101 ILE A O 1
ATOM 743 N N . ALA A 1 102 ? -6.957 5.052 -10.372 1.00 98.00 102 ALA A N 1
ATOM 744 C CA . ALA A 1 102 ? -8.226 5.636 -10.790 1.00 98.00 102 ALA A CA 1
ATOM 745 C C . ALA A 1 102 ? -9.411 4.680 -10.602 1.00 98.00 102 ALA A C 1
ATOM 747 O O . ALA A 1 102 ? -10.510 5.147 -10.325 1.00 98.00 102 ALA A O 1
ATOM 748 N N . THR A 1 103 ? -9.196 3.364 -10.693 1.00 98.38 103 THR A N 1
ATOM 749 C CA . THR A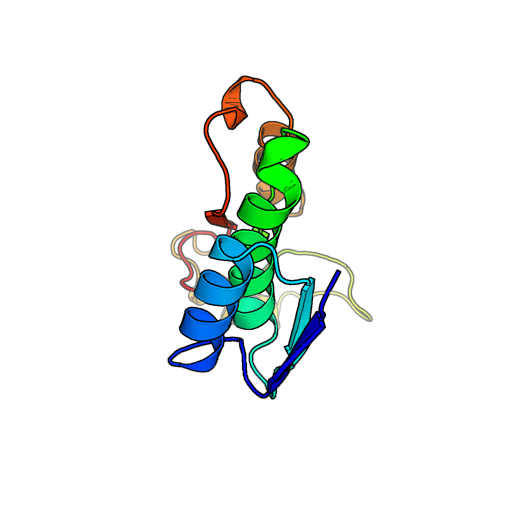 1 103 ? -10.239 2.350 -10.458 1.00 98.38 103 THR A CA 1
ATOM 750 C C . THR A 1 103 ? -10.581 2.231 -8.976 1.00 98.38 103 THR A C 1
ATOM 752 O O . THR A 1 103 ? -11.749 2.077 -8.622 1.00 98.38 103 THR A O 1
ATOM 755 N N . LEU A 1 104 ? -9.592 2.341 -8.081 1.00 97.81 104 LEU A N 1
ATOM 756 C CA . LEU A 1 104 ? -9.793 2.139 -6.644 1.00 97.81 104 LEU A CA 1
ATOM 757 C C . LEU A 1 104 ? -10.937 2.948 -6.018 1.00 97.81 104 LEU A C 1
ATOM 759 O O . LEU A 1 104 ? -11.655 2.346 -5.223 1.00 97.81 104 LEU A O 1
ATOM 763 N N . PRO A 1 105 ? -11.160 4.243 -6.305 1.00 97.12 105 PRO A N 1
ATOM 764 C CA . PRO A 1 105 ? -12.279 4.997 -5.736 1.00 97.12 105 PRO A CA 1
ATOM 765 C C . PRO A 1 105 ? -13.641 4.726 -6.403 1.00 97.12 105 PRO A C 1
ATOM 767 O O . PRO A 1 105 ? -14.652 5.174 -5.868 1.00 97.12 105 PRO A O 1
ATOM 770 N N . THR A 1 106 ? -13.691 4.011 -7.529 1.00 98.06 106 THR A N 1
ATOM 771 C CA . THR A 1 106 ? -14.921 3.771 -8.313 1.00 98.06 106 THR A CA 1
ATOM 772 C C . THR A 1 106 ? -15.733 2.571 -7.809 1.00 98.06 106 THR A C 1
ATOM 774 O O . THR A 1 106 ? -15.314 1.863 -6.888 1.00 98.06 106 THR A O 1
ATOM 777 N N . GLU A 1 107 ? -16.895 2.328 -8.430 1.00 97.44 107 GLU A N 1
ATOM 778 C CA . GLU A 1 107 ? -17.724 1.141 -8.179 1.00 97.44 107 GLU A CA 1
ATOM 779 C C . GLU A 1 107 ? -17.033 -0.165 -8.594 1.00 97.44 107 GLU A C 1
ATOM 781 O O . GLU A 1 107 ? -17.150 -1.162 -7.883 1.00 97.44 107 GLU A O 1
ATOM 786 N N . ASP A 1 108 ? -16.225 -0.149 -9.658 1.00 97.88 108 ASP A N 1
ATOM 787 C CA . ASP A 1 108 ? -15.450 -1.321 -10.093 1.00 97.88 108 ASP A CA 1
ATOM 788 C C . ASP A 1 108 ? -14.431 -1.758 -9.023 1.00 97.88 108 ASP A C 1
ATOM 790 O O . ASP A 1 108 ? -14.107 -2.937 -8.881 1.00 97.88 108 ASP A O 1
ATOM 794 N N . GLY A 1 109 ? -13.960 -0.806 -8.210 1.00 97.44 109 GLY A N 1
ATOM 795 C CA . GLY A 1 109 ? -13.081 -1.040 -7.066 1.00 97.44 109 GLY A CA 1
ATOM 796 C C . GLY A 1 109 ? -13.805 -1.258 -5.733 1.00 97.44 109 GLY A C 1
ATOM 797 O O . GLY A 1 109 ? -13.137 -1.336 -4.698 1.00 97.44 109 GLY A O 1
ATOM 798 N N . ALA A 1 110 ? -15.141 -1.337 -5.700 1.00 96.88 110 ALA A N 1
ATOM 799 C CA . ALA A 1 110 ? -15.917 -1.251 -4.456 1.00 96.88 110 ALA A CA 1
ATOM 800 C C . ALA A 1 110 ? -15.608 -2.361 -3.437 1.00 96.88 110 ALA A C 1
ATOM 802 O O . ALA A 1 110 ? -15.713 -2.127 -2.231 1.00 96.88 110 ALA A O 1
ATOM 803 N N . TRP A 1 111 ? -15.191 -3.545 -3.898 1.00 97.38 111 TRP A N 1
ATOM 804 C CA . TRP A 1 111 ? -14.830 -4.668 -3.022 1.00 97.38 111 TRP A CA 1
ATOM 805 C C . TRP A 1 111 ? -13.338 -4.726 -2.659 1.00 97.38 111 TRP A C 1
ATOM 807 O O . TRP A 1 111 ? -12.910 -5.579 -1.882 1.00 97.38 111 TRP A O 1
ATOM 817 N N . ILE A 1 112 ? -12.530 -3.804 -3.188 1.00 98.19 112 ILE A N 1
ATOM 818 C CA . ILE A 1 112 ? -11.090 -3.747 -2.938 1.00 98.19 112 ILE A CA 1
ATOM 819 C C . ILE A 1 112 ? -10.833 -2.869 -1.708 1.00 98.19 112 ILE A C 1
ATOM 821 O O . ILE A 1 112 ? -11.000 -1.642 -1.743 1.00 98.19 112 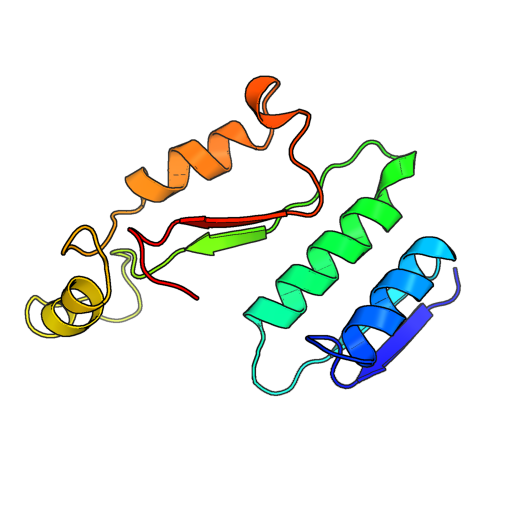ILE A O 1
ATOM 825 N N . ASN A 1 113 ? -10.433 -3.502 -0.604 1.00 98.00 113 ASN A N 1
ATOM 826 C CA . ASN A 1 113 ? -10.099 -2.836 0.653 1.00 98.00 113 ASN A CA 1
ATOM 827 C C . ASN A 1 113 ? -8.995 -3.588 1.411 1.00 98.00 113 ASN A C 1
ATOM 829 O O . ASN A 1 113 ? -8.945 -4.820 1.368 1.00 98.00 113 ASN A O 1
ATOM 833 N N . ALA A 1 114 ? -8.163 -2.857 2.156 1.00 97.44 114 ALA A N 1
ATOM 834 C CA . ALA A 1 114 ? -7.040 -3.380 2.933 1.00 97.44 114 ALA A CA 1
ATOM 835 C C . ALA A 1 114 ? -6.013 -4.168 2.097 1.00 97.44 114 ALA A C 1
ATOM 837 O O . ALA A 1 114 ? -5.321 -5.039 2.631 1.00 97.44 114 ALA A O 1
ATOM 838 N N . GLN A 1 115 ? -5.931 -3.896 0.793 1.00 97.38 115 GLN A N 1
ATOM 839 C CA . GLN A 1 115 ? -5.007 -4.577 -0.108 1.00 97.38 115 GLN A CA 1
ATOM 840 C C . GLN A 1 115 ? -3.741 -3.760 -0.325 1.00 97.38 115 GLN A C 1
ATOM 842 O O . GLN A 1 115 ? -3.791 -2.529 -0.368 1.00 97.38 115 GLN A O 1
ATOM 847 N N . ASN A 1 116 ? -2.634 -4.480 -0.507 1.00 96.06 116 ASN A N 1
ATOM 848 C CA . ASN A 1 116 ? -1.491 -3.958 -1.233 1.00 96.06 116 ASN A CA 1
ATOM 849 C C . ASN A 1 116 ? -1.590 -4.427 -2.681 1.00 96.06 116 ASN A C 1
ATOM 851 O O . ASN A 1 116 ? -1.753 -5.623 -2.920 1.00 96.06 116 ASN A O 1
ATOM 855 N N . ILE A 1 117 ? -1.534 -3.497 -3.627 1.00 96.44 117 ILE A N 1
ATOM 856 C CA . ILE A 1 117 ? -1.649 -3.806 -5.051 1.00 96.44 117 ILE A CA 1
ATOM 857 C C . ILE A 1 117 ? -0.316 -3.504 -5.708 1.00 96.44 117 ILE A C 1
ATOM 859 O O . ILE A 1 117 ? 0.055 -2.343 -5.883 1.00 96.44 117 ILE A O 1
ATOM 863 N N . GLU A 1 118 ? 0.397 -4.560 -6.077 1.00 95.31 118 GLU A N 1
ATOM 864 C CA . GLU A 1 118 ? 1.655 -4.447 -6.801 1.00 95.31 118 GLU A CA 1
ATOM 865 C C . GLU A 1 118 ? 1.393 -4.164 -8.282 1.00 95.31 118 GLU A C 1
ATOM 867 O O . GLU A 1 118 ? 0.715 -4.922 -8.980 1.00 95.31 118 GLU A O 1
ATOM 872 N N . VAL A 1 119 ? 1.955 -3.062 -8.776 1.00 95.94 119 VAL A N 1
ATOM 873 C CA . VAL A 1 119 ? 1.890 -2.655 -10.184 1.00 95.94 119 VAL A CA 1
ATOM 874 C C . VAL A 1 119 ? 3.319 -2.561 -10.701 1.00 95.94 119 VAL A C 1
ATOM 876 O O . VAL A 1 119 ? 3.905 -1.487 -10.824 1.00 95.94 119 VAL A O 1
ATOM 879 N N . ALA A 1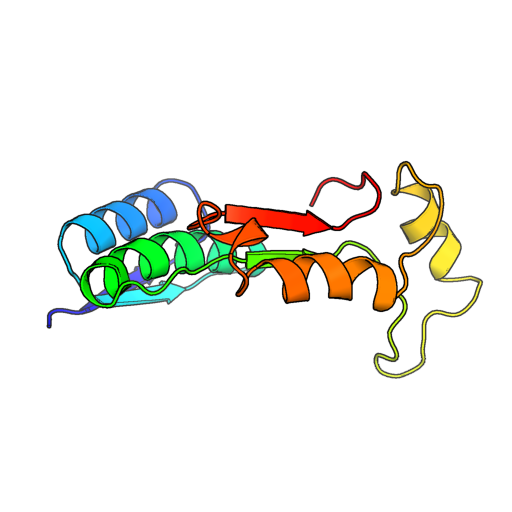 120 ? 3.911 -3.732 -10.928 1.00 95.00 120 ALA A N 1
ATOM 880 C CA . ALA A 1 120 ? 5.363 -3.871 -11.039 1.00 95.00 120 ALA A CA 1
ATOM 881 C C . ALA A 1 120 ? 5.834 -4.653 -12.276 1.00 95.00 120 ALA A C 1
ATOM 883 O O . ALA A 1 120 ? 6.975 -5.102 -12.339 1.00 95.00 120 ALA A O 1
ATOM 884 N N . GLY A 1 121 ? 4.960 -4.861 -13.267 1.00 94.38 121 GLY A N 1
ATOM 885 C CA . GLY A 1 121 ? 5.325 -5.570 -14.500 1.00 94.38 121 GLY A CA 1
ATOM 886 C C . GLY A 1 121 ? 5.845 -6.996 -14.269 1.00 94.38 121 GLY A C 1
ATOM 887 O O . GLY A 1 121 ? 6.663 -7.483 -15.047 1.00 94.38 121 GLY A O 1
ATOM 888 N N . GLY A 1 122 ? 5.403 -7.649 -13.187 1.00 93.44 122 GLY A N 1
ATOM 889 C CA . GLY A 1 122 ? 5.831 -8.991 -12.780 1.00 93.44 122 GLY A CA 1
ATOM 890 C C . GLY A 1 122 ? 7.105 -9.045 -11.931 1.00 93.44 122 GLY A C 1
ATOM 891 O O . GLY A 1 122 ? 7.581 -10.140 -11.651 1.00 93.44 122 GLY A O 1
ATOM 892 N N . HIS A 1 123 ? 7.659 -7.900 -11.527 1.00 93.25 123 HIS A N 1
ATOM 893 C CA . HIS A 1 123 ? 8.642 -7.843 -10.446 1.00 93.25 123 HIS A CA 1
ATOM 894 C C . HIS A 1 123 ? 7.944 -8.035 -9.090 1.00 93.25 123 HIS A C 1
ATOM 896 O O . HIS A 1 123 ? 6.860 -7.492 -8.895 1.00 93.25 123 HIS A O 1
ATOM 902 N N . VAL A 1 124 ? 8.553 -8.795 -8.179 1.00 86.75 124 VAL A N 1
ATOM 903 C CA . VAL A 1 124 ? 8.035 -9.020 -6.817 1.00 86.75 124 VAL A CA 1
ATOM 904 C C . VAL A 1 124 ? 8.721 -8.042 -5.869 1.00 86.75 124 VAL A C 1
ATOM 906 O O . VAL A 1 124 ? 9.953 -8.016 -5.837 1.00 86.75 124 VAL A O 1
ATOM 909 N N . ILE A 1 125 ? 7.927 -7.261 -5.132 1.00 82.38 125 ILE A N 1
ATOM 910 C CA . ILE A 1 125 ? 8.387 -6.200 -4.216 1.00 82.38 125 ILE A CA 1
ATOM 911 C C . ILE A 1 125 ? 8.584 -6.735 -2.786 1.00 82.38 125 ILE A C 1
ATOM 913 O O . ILE A 1 125 ? 7.813 -7.618 -2.348 1.00 82.38 125 ILE A O 1
#

Mean predicted aligned error: 4.81 Å

Nearest PDB structures (foldseek):
  7caz-assembly1_C  TM=6.441E-01  e=1.193E-06  Acinetobacter baumannii
  4m8s-assembly1_B  TM=7.159E-01  e=6.018E-06  Neisseria meningitidis FAM18
  4cqm-assembly3_M  TM=6.929E-01  e=7.796E-06  Homo sapiens
  7emg-assembly1_B  TM=7.087E-01  e=4.475E-05  Serratia marcescens
  4kwh-assembly1_B  TM=6.301E-01  e=1.589E-05  Streptomyces cyanogenus

Sequence (125 aa):
MSVVIITGGGRGIGASTAMECARRGLGLILTYNSELDKANEVLARYMAKEFAERRIRVNSVSPGAIRTEPGGGLNDKFEAMPSAQTALSRVGEPEALAPVIATLPTEDGAWINAQNIEVAGGHVI

Secondary structure (DSSP, 8-state):
--EEEETTTTSHHHHHHHHHHHHTT-EEEE--SS-HHHHHHHHHHHHHHHTGGGT----EEEE-SB---STT---HHHHHHHHHHSTTSSPBPHHHHHHHHHHTTSSTTTT--S-EEEESTT---

Radius of gyration: 17.02 Å; Cα contacts (8 Å, |Δi|>4): 204; chains: 1; bounding box: 40×25×44 Å

Solvent-accessible surface area (backbone atoms only — not comparable to full-atom values): 7117 Å² total; per-residue (Å²): 131,60,73,44,80,36,81,45,19,35,46,71,68,31,28,54,50,47,48,51,34,24,76,70,67,38,45,80,46,75,39,60,88,86,50,61,66,46,27,47,42,42,47,24,39,24,46,23,51,64,31,44,92,74,73,42,74,27,62,39,75,46,68,42,63,56,66,56,80,69,96,80,44,80,47,81,81,64,42,55,64,56,9,70,58,17,74,67,63,45,65,38,48,62,75,71,48,47,60,60,62,64,35,49,83,38,78,94,19,66,87,64,54,47,40,73,44,77,58,24,54,73,38,88,132

Foldseek 3Di:
DAEDEAEALLDDPNLVVLQVCLVVLHHYDYHHDPCVVSSVLSVQLSVCSNCVVVVDAGEAEAEAAEFDDDPHTDDPVNFQVSLVQAPQSGGHYVVLVVVVVVCCVDPNNSPPGSYYHYSHNRHDD